Protein AF-A0A0R1KD95-F1 (afdb_monomer)

Secondary structure (DSSP, 8-state):
-EEES-EEE-TTTTTT-EEEEEES-EEE-TTTTTT-EEEEEEEEEEES--SBTTT-BSEEEEESSEEEEEE---SEEEEESEEEEEE---TT--GGGEEEEESS------

Sequence (110 aa):
MTVYDSTINGEYLGWNTKNLTLINCTIESDQGLCYVDHLVMKNCKLLETDLAFEYCSDIDAEITSSIVSVKNPINGKISAESIGEIIFDDDDIDASKTEIKCDT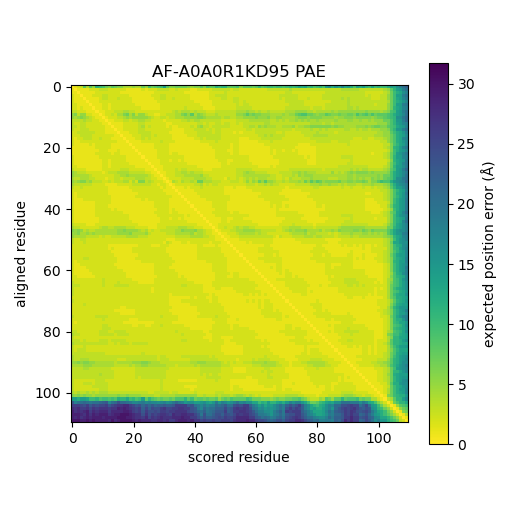EASANV

Radius of gyration: 12.62 Å; Cα contacts (8 Å, |Δi|>4): 329; chains: 1; bounding box: 25×38×29 Å

pLDDT: mean 93.31, std 13.37, range [32.22, 98.88]

Organism: NCBI:txid1423775

Solvent-accessible surface area (backbone atoms only — not comparable to full-atom values): 5389 Å² total; per-residue (Å²): 90,77,49,65,74,38,79,47,76,47,70,43,41,61,53,73,35,65,45,43,34,40,33,50,26,39,36,34,16,54,44,20,38,22,40,20,40,39,32,37,33,38,67,19,33,45,43,86,21,33,52,23,34,28,55,14,29,60,30,44,33,37,33,75,28,52,35,47,22,40,23,47,44,50,25,31,36,42,36,25,40,32,61,72,41,79,44,80,88,53,92,90,48,54,65,89,47,38,50,76,47,48,79,44,80,70,82,79,82,126

Mean predicted aligned error: 3.96 Å

Structure (mmCIF, N/CA/C/O backbone):
data_AF-A0A0R1KD95-F1
#
_entry.id   AF-A0A0R1KD95-F1
#
loop_
_atom_site.group_PDB
_atom_site.id
_atom_site.type_symbol
_atom_site.label_atom_id
_atom_site.label_alt_id
_atom_site.label_comp_id
_atom_site.label_asym_id
_atom_site.label_entity_id
_atom_site.label_seq_id
_atom_site.pdbx_PDB_ins_code
_atom_site.Cartn_x
_atom_site.Cartn_y
_atom_site.Cartn_z
_atom_site.occupancy
_atom_site.B_iso_or_equiv
_atom_site.auth_seq_id
_atom_site.auth_comp_id
_atom_site.auth_asym_id
_atom_site.auth_atom_id
_atom_site.pdbx_PDB_model_num
ATOM 1 N N . MET A 1 1 ? -4.618 -16.301 1.438 1.00 90.44 1 MET A N 1
ATOM 2 C CA . MET A 1 1 ? -4.892 -16.295 2.893 1.00 90.44 1 MET A CA 1
ATOM 3 C C . MET A 1 1 ? -5.790 -15.113 3.181 1.00 90.44 1 MET A C 1
ATOM 5 O O . MET A 1 1 ? -5.537 -14.060 2.610 1.00 90.44 1 MET A O 1
ATOM 9 N N . THR A 1 2 ? -6.797 -15.274 4.039 1.00 97.81 2 THR A N 1
ATOM 10 C CA . THR A 1 2 ? -7.699 -14.171 4.391 1.00 97.81 2 THR A CA 1
ATOM 11 C C . THR A 1 2 ? -7.738 -13.967 5.895 1.00 97.81 2 THR A C 1
ATOM 13 O O . THR A 1 2 ? -7.886 -14.940 6.635 1.00 97.81 2 THR A O 1
ATOM 16 N N . VAL A 1 3 ? -7.612 -12.717 6.331 1.00 98.06 3 VAL A N 1
ATOM 17 C CA . VAL A 1 3 ? -7.703 -12.303 7.735 1.00 98.06 3 VAL A CA 1
ATOM 18 C C . VAL A 1 3 ? -8.862 -11.321 7.880 1.00 98.06 3 VAL A C 1
ATOM 20 O O . VAL A 1 3 ? -9.092 -10.491 6.999 1.00 98.06 3 VAL A O 1
ATOM 23 N N . TYR A 1 4 ? -9.598 -11.447 8.982 1.00 98.50 4 TYR A N 1
ATOM 24 C CA . TYR A 1 4 ? -10.827 -10.705 9.246 1.00 98.50 4 TYR A CA 1
ATOM 25 C C . TYR A 1 4 ? -10.771 -10.036 10.619 1.00 98.50 4 TYR A C 1
ATOM 27 O O . TYR A 1 4 ? -10.178 -10.603 11.539 1.00 98.50 4 TYR A O 1
ATOM 35 N N . ASP A 1 5 ? -11.414 -8.875 10.758 1.00 98.25 5 ASP A N 1
ATOM 36 C CA . ASP A 1 5 ? -11.795 -8.248 12.038 1.00 98.25 5 ASP A CA 1
ATOM 37 C C . ASP A 1 5 ? -10.651 -8.197 13.071 1.00 98.25 5 ASP A C 1
ATOM 39 O O . ASP A 1 5 ? -10.824 -8.494 14.254 1.00 98.25 5 ASP A O 1
ATOM 43 N N . SER A 1 6 ? -9.445 -7.879 12.599 1.00 98.31 6 SER A N 1
ATOM 44 C CA . SER A 1 6 ? -8.211 -8.000 13.379 1.00 98.31 6 SER A CA 1
ATOM 45 C C . SER A 1 6 ? -7.449 -6.686 13.446 1.00 98.31 6 SER A C 1
ATOM 47 O O . SER A 1 6 ? -7.397 -5.936 12.471 1.00 98.31 6 SER A O 1
ATOM 49 N N . THR A 1 7 ? -6.785 -6.461 14.577 1.00 97.88 7 THR A N 1
ATOM 50 C CA . THR A 1 7 ? -5.727 -5.457 14.694 1.00 97.88 7 THR A CA 1
ATOM 51 C C . THR A 1 7 ? -4.381 -6.149 14.554 1.00 97.88 7 THR A C 1
ATOM 53 O O . THR A 1 7 ? -4.110 -7.118 15.265 1.00 97.88 7 THR A O 1
ATOM 56 N N . ILE A 1 8 ? -3.550 -5.666 13.638 1.00 95.94 8 ILE A N 1
ATOM 57 C CA . ILE A 1 8 ? -2.232 -6.221 13.350 1.00 95.94 8 ILE A CA 1
ATOM 58 C C . ILE A 1 8 ? -1.215 -5.102 13.539 1.00 95.94 8 ILE A C 1
ATOM 60 O O . ILE A 1 8 ? -1.298 -4.075 12.876 1.00 95.94 8 ILE A O 1
ATOM 64 N N . ASN A 1 9 ? -0.272 -5.307 14.450 1.00 94.81 9 ASN A N 1
ATOM 65 C CA . ASN A 1 9 ? 0.835 -4.391 14.679 1.00 94.81 9 ASN A CA 1
ATOM 66 C C . ASN A 1 9 ? 2.139 -5.178 14.540 1.00 94.81 9 ASN A C 1
ATOM 68 O O . ASN A 1 9 ? 2.280 -6.263 15.118 1.00 94.81 9 ASN A O 1
ATOM 72 N N . GLY A 1 10 ? 3.054 -4.653 13.738 1.00 88.00 10 GLY A N 1
ATOM 73 C CA . GLY A 1 10 ? 4.376 -5.223 13.535 1.00 88.00 10 GLY A CA 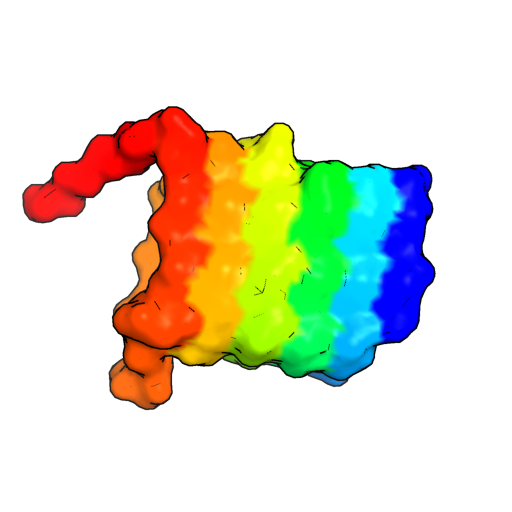1
ATOM 74 C C . GLY A 1 10 ? 5.022 -4.681 12.271 1.00 88.00 10 GLY A C 1
ATOM 75 O O . GLY A 1 10 ? 4.334 -4.210 11.375 1.00 88.00 10 GLY A O 1
ATOM 76 N N . GLU A 1 11 ? 6.343 -4.763 12.201 1.00 88.75 11 GLU A N 1
ATOM 77 C CA . GLU A 1 11 ? 7.118 -4.312 11.044 1.00 88.75 11 GLU A CA 1
ATOM 78 C C . GLU A 1 11 ? 7.009 -5.307 9.874 1.00 88.75 11 GLU A C 1
ATOM 80 O O . GLU A 1 11 ? 6.928 -6.524 10.085 1.00 88.75 11 GLU A O 1
ATOM 85 N N . TYR A 1 12 ? 7.047 -4.796 8.639 1.00 90.56 12 TYR A N 1
ATOM 86 C CA . TYR A 1 12 ? 7.080 -5.589 7.401 1.00 90.56 12 TYR A CA 1
ATOM 87 C C . TYR A 1 12 ? 5.919 -6.586 7.250 1.00 90.56 12 TYR A C 1
ATOM 89 O O . TYR A 1 12 ? 6.091 -7.710 6.759 1.00 90.56 12 TYR A O 1
ATOM 97 N N . LEU A 1 13 ? 4.709 -6.213 7.680 1.00 92.88 13 LEU A N 1
ATOM 98 C CA . LEU A 1 13 ? 3.547 -7.096 7.587 1.00 92.88 13 LEU A CA 1
ATOM 99 C C . LEU A 1 13 ? 3.347 -7.611 6.154 1.00 92.88 13 LEU A C 1
ATOM 101 O O . LEU A 1 13 ? 3.210 -6.832 5.221 1.00 92.88 13 LEU A O 1
ATOM 105 N N . GLY A 1 14 ? 3.244 -8.928 5.978 1.00 92.06 14 GLY A N 1
ATOM 106 C CA . GLY A 1 14 ? 2.885 -9.517 4.685 1.00 92.06 14 GLY A CA 1
ATOM 107 C C . GLY A 1 14 ? 3.981 -9.440 3.620 1.00 92.06 14 GLY A C 1
ATOM 108 O O . GLY A 1 14 ? 3.697 -9.733 2.461 1.00 92.06 14 GLY A O 1
ATOM 109 N N . TRP A 1 15 ? 5.219 -9.106 3.991 1.00 95.81 15 TRP A N 1
ATOM 110 C CA . TRP A 1 15 ? 6.343 -9.020 3.059 1.00 95.81 15 TRP A CA 1
ATOM 111 C C . TRP A 1 15 ? 6.478 -10.273 2.181 1.00 95.81 15 TRP A C 1
ATOM 113 O O . TRP A 1 15 ? 6.388 -11.397 2.682 1.00 95.81 15 TRP A O 1
ATOM 123 N N . ASN A 1 16 ? 6.713 -10.091 0.877 1.00 96.38 16 ASN A N 1
ATOM 124 C CA . ASN A 1 16 ? 6.940 -11.184 -0.086 1.00 96.38 16 ASN A CA 1
ATOM 125 C C . ASN A 1 16 ? 5.830 -12.261 -0.096 1.00 96.38 16 ASN A C 1
ATOM 127 O O . ASN A 1 16 ? 6.097 -13.462 -0.212 1.00 96.38 16 ASN A O 1
ATOM 131 N N . THR A 1 17 ? 4.571 -11.846 0.046 1.00 96.56 17 THR A N 1
ATOM 132 C CA . THR A 1 17 ? 3.414 -12.754 0.109 1.00 96.56 17 THR A CA 1
ATOM 133 C C . THR A 1 17 ? 2.627 -12.766 -1.202 1.00 96.56 17 THR A C 1
ATOM 135 O O . THR A 1 17 ? 2.690 -11.837 -1.999 1.00 96.56 17 THR A O 1
ATOM 138 N N . LYS A 1 18 ? 1.851 -13.832 -1.436 1.00 98.12 18 LYS A N 1
ATOM 139 C CA . LYS A 1 18 ? 0.898 -13.916 -2.551 1.00 98.12 18 LYS A CA 1
ATOM 140 C C . LYS A 1 18 ? -0.523 -14.175 -2.066 1.00 98.12 18 LYS A C 1
ATOM 142 O O . LYS A 1 18 ? -0.713 -14.972 -1.143 1.00 98.12 18 LYS A O 1
ATOM 147 N N . ASN A 1 19 ? -1.517 -13.608 -2.746 1.00 98.25 19 ASN A N 1
ATOM 148 C CA . ASN A 1 19 ? -2.947 -13.812 -2.488 1.00 98.25 19 ASN A CA 1
ATOM 149 C C . ASN A 1 19 ? -3.328 -13.491 -1.033 1.00 98.25 19 ASN A C 1
ATOM 151 O O . ASN A 1 19 ? -3.853 -14.352 -0.310 1.00 98.25 19 ASN A O 1
ATOM 155 N N . LEU A 1 20 ? -3.012 -12.275 -0.584 1.00 98.25 20 LEU A N 1
ATOM 156 C CA . LEU A 1 20 ? -3.357 -11.789 0.750 1.00 98.25 20 LEU A CA 1
ATOM 157 C C . LEU A 1 20 ? -4.666 -11.003 0.687 1.00 98.25 20 LEU A C 1
ATOM 159 O O . LEU A 1 20 ? -4.811 -10.080 -0.107 1.00 98.25 20 LEU A O 1
ATOM 163 N N . THR A 1 21 ? -5.621 -11.363 1.538 1.00 98.69 21 THR A N 1
ATOM 164 C CA . THR A 1 21 ? -6.878 -10.629 1.683 1.00 98.69 21 THR A CA 1
ATOM 165 C C . THR A 1 21 ? -7.064 -10.192 3.132 1.00 98.69 21 THR A C 1
ATOM 167 O O . THR A 1 21 ? -6.982 -11.010 4.049 1.00 98.69 21 THR A O 1
ATOM 170 N N . LEU A 1 22 ? -7.323 -8.907 3.339 1.00 98.69 22 LEU A N 1
ATOM 171 C CA . LEU A 1 22 ? -7.537 -8.280 4.642 1.00 98.69 22 LEU A CA 1
ATOM 172 C C . LEU A 1 22 ? -8.916 -7.623 4.628 1.00 98.69 22 LEU A C 1
ATOM 174 O O . LEU A 1 22 ? -9.229 -6.859 3.718 1.00 98.69 22 LEU A O 1
ATOM 178 N N . ILE A 1 23 ? -9.774 -7.959 5.587 1.00 98.81 23 ILE A N 1
ATOM 179 C CA . ILE A 1 23 ? -11.152 -7.456 5.631 1.00 98.81 23 ILE A CA 1
ATOM 180 C C . ILE A 1 23 ? -11.442 -6.952 7.039 1.00 98.81 23 ILE A C 1
ATOM 182 O O . ILE A 1 23 ? -11.292 -7.701 8.003 1.00 98.81 23 ILE A O 1
ATOM 186 N N . ASN A 1 24 ? -11.880 -5.699 7.162 1.00 98.75 24 ASN A N 1
ATOM 187 C CA . ASN A 1 24 ? -12.156 -5.047 8.448 1.00 98.75 24 ASN A CA 1
ATOM 188 C C . ASN A 1 24 ? -10.944 -5.043 9.398 1.00 98.75 24 ASN A C 1
ATOM 190 O O . ASN A 1 24 ? -11.091 -5.169 10.615 1.00 98.75 24 ASN A O 1
ATOM 194 N N . CYS A 1 25 ? -9.731 -4.951 8.852 1.00 98.56 25 CYS A N 1
ATOM 195 C CA . CYS A 1 25 ? -8.508 -4.964 9.651 1.00 98.56 25 CYS A CA 1
ATOM 196 C C . CYS A 1 25 ? -8.000 -3.550 9.938 1.00 98.56 25 CYS A C 1
ATOM 198 O O . CYS A 1 25 ? -8.059 -2.682 9.071 1.00 98.56 25 CYS A O 1
ATOM 200 N N . THR A 1 26 ? -7.441 -3.343 11.129 1.00 98.38 26 THR A N 1
ATOM 201 C CA . THR A 1 26 ? -6.614 -2.168 11.449 1.00 98.38 26 THR A CA 1
ATOM 202 C C . THR A 1 26 ? -5.157 -2.600 11.489 1.00 98.38 26 THR A C 1
ATOM 204 O O . THR A 1 26 ? -4.827 -3.571 12.167 1.00 98.38 26 THR A O 1
ATOM 207 N N . ILE A 1 27 ? -4.298 -1.918 10.748 1.00 97.69 27 ILE A N 1
ATOM 208 C CA . ILE A 1 27 ? -2.895 -2.282 10.570 1.00 97.69 27 ILE A CA 1
ATOM 209 C C . ILE A 1 27 ? -2.027 -1.093 10.956 1.00 97.69 27 ILE A C 1
ATOM 211 O O . ILE A 1 27 ? -2.338 0.041 10.602 1.00 97.69 27 ILE A O 1
ATOM 215 N N . GLU A 1 28 ? -0.946 -1.378 11.663 1.00 95.88 28 GLU A N 1
ATOM 216 C CA . GLU A 1 28 ? 0.122 -0.437 11.982 1.00 95.88 28 GLU A CA 1
ATOM 217 C C . GLU A 1 28 ? 1.455 -1.131 11.693 1.00 95.88 28 GLU A C 1
ATOM 219 O O . GLU A 1 28 ? 1.771 -2.151 12.313 1.00 95.88 28 GLU A O 1
ATOM 224 N N . SER A 1 29 ? 2.189 -0.644 10.691 1.00 92.62 29 SER A N 1
ATOM 225 C CA . SER A 1 29 ? 3.420 -1.280 10.213 1.00 92.62 29 SER A CA 1
ATOM 226 C C . SER A 1 29 ? 4.343 -0.265 9.552 1.00 92.62 29 SER A C 1
ATOM 228 O O . SER A 1 29 ? 3.933 0.384 8.598 1.00 92.62 29 SER A O 1
ATOM 230 N N . ASP A 1 30 ? 5.609 -0.231 9.961 1.00 90.38 30 ASP A N 1
ATOM 231 C CA . ASP A 1 30 ? 6.686 0.330 9.130 1.00 90.38 30 ASP A CA 1
ATOM 232 C C . ASP A 1 30 ? 6.860 -0.570 7.898 1.00 90.38 30 ASP A C 1
ATOM 234 O O . ASP A 1 30 ? 6.866 -1.807 8.037 1.00 90.38 30 ASP A O 1
ATOM 238 N N . GLN A 1 31 ? 6.901 0.034 6.705 1.00 88.75 31 GLN A N 1
ATOM 239 C CA . GLN A 1 31 ? 7.075 -0.651 5.413 1.00 88.75 31 GLN A CA 1
ATOM 240 C C . GLN A 1 31 ? 6.178 -1.887 5.264 1.00 88.75 31 GLN A C 1
ATOM 242 O O . GLN A 1 31 ? 6.589 -2.983 4.858 1.00 88.75 31 GLN A O 1
ATOM 247 N N . GLY A 1 32 ? 4.922 -1.718 5.666 1.00 88.19 32 GLY A N 1
ATOM 248 C CA . GLY A 1 32 ? 3.925 -2.768 5.609 1.00 88.19 32 GLY A CA 1
ATOM 249 C C . GLY A 1 32 ? 3.538 -3.110 4.178 1.00 88.19 32 GLY A C 1
ATOM 250 O O . GLY A 1 32 ? 3.402 -2.245 3.314 1.00 88.19 32 GLY A O 1
ATOM 251 N N . LEU A 1 33 ? 3.254 -4.391 3.962 1.00 92.88 33 LEU A N 1
ATOM 252 C CA . LEU A 1 33 ? 2.646 -4.906 2.742 1.00 92.88 33 LEU A CA 1
ATOM 253 C C . LEU A 1 33 ? 3.514 -4.699 1.502 1.00 92.88 33 LEU A C 1
ATOM 255 O O . LEU A 1 33 ? 2.960 -4.568 0.427 1.00 92.88 33 LEU A O 1
ATOM 259 N N . CYS A 1 34 ? 4.844 -4.682 1.603 1.00 96.06 34 CYS A N 1
ATOM 260 C CA . CYS A 1 34 ? 5.691 -4.610 0.410 1.00 96.06 34 CYS A CA 1
ATOM 261 C C . CYS A 1 34 ? 5.843 -5.987 -0.269 1.00 96.06 34 CYS A C 1
ATOM 263 O O . CYS A 1 34 ? 5.874 -7.037 0.383 1.00 96.06 34 CYS A O 1
ATOM 265 N N . TYR A 1 35 ? 6.007 -5.983 -1.590 1.00 97.75 35 TYR A N 1
ATOM 266 C CA . TYR A 1 35 ? 6.205 -7.155 -2.447 1.00 97.75 35 TYR A CA 1
ATOM 267 C C . TYR A 1 35 ? 5.043 -8.159 -2.381 1.00 97.75 35 TYR A C 1
ATOM 269 O O . TYR A 1 35 ? 5.258 -9.373 -2.463 1.00 97.75 35 TYR A O 1
ATOM 277 N N . VAL A 1 36 ? 3.810 -7.674 -2.193 1.00 98.25 36 VAL A N 1
ATOM 278 C CA . VAL A 1 36 ? 2.611 -8.520 -2.204 1.00 98.25 36 VAL A CA 1
ATOM 279 C C . VAL A 1 36 ? 2.056 -8.641 -3.619 1.00 98.25 36 VAL A C 1
ATOM 281 O O . VAL A 1 36 ? 1.725 -7.652 -4.266 1.00 98.25 36 VAL A O 1
ATOM 284 N N . ASP A 1 37 ? 1.902 -9.877 -4.076 1.00 98.56 37 ASP A N 1
ATOM 285 C CA . ASP A 1 37 ? 1.287 -10.215 -5.359 1.00 98.56 37 ASP A CA 1
ATOM 286 C C . ASP A 1 37 ? -0.172 -10.647 -5.139 1.00 98.56 37 ASP A C 1
ATOM 2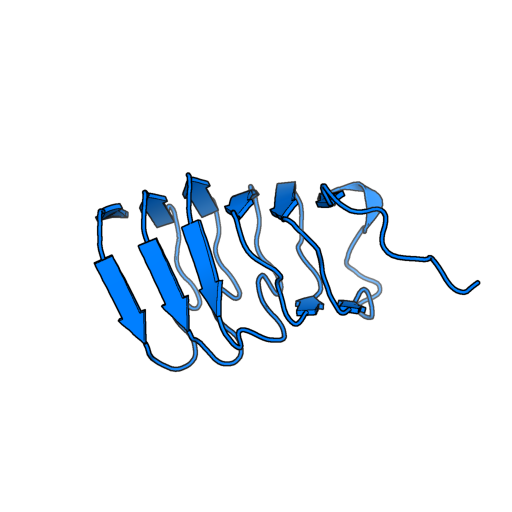88 O O . ASP A 1 37 ? -0.420 -11.609 -4.405 1.00 98.56 37 ASP A O 1
ATOM 292 N N . HIS A 1 38 ? -1.135 -9.957 -5.755 1.00 98.75 38 HIS A N 1
ATOM 293 C CA . HIS A 1 38 ? -2.579 -10.103 -5.517 1.00 98.75 38 HIS A CA 1
ATOM 294 C C . HIS A 1 38 ? -2.975 -9.747 -4.073 1.00 98.75 38 HIS A C 1
ATOM 296 O O . HIS A 1 38 ? -3.228 -10.624 -3.233 1.00 98.75 38 HIS A O 1
ATOM 302 N N . LEU A 1 39 ? -3.033 -8.442 -3.787 1.00 98.62 39 LEU A N 1
ATOM 303 C CA . LEU A 1 39 ? -3.451 -7.885 -2.497 1.00 98.62 39 LEU A CA 1
ATOM 304 C C . LEU A 1 39 ? -4.887 -7.361 -2.566 1.00 98.62 39 LEU A C 1
ATOM 306 O O . LEU A 1 39 ? -5.193 -6.472 -3.352 1.00 98.62 39 LEU A O 1
ATOM 310 N N . VAL A 1 40 ? -5.749 -7.848 -1.676 1.00 98.88 40 VAL A N 1
ATOM 311 C CA . VAL A 1 40 ? -7.106 -7.317 -1.494 1.00 98.88 40 VAL A CA 1
ATOM 312 C C . VAL A 1 40 ? -7.250 -6.768 -0.081 1.00 98.88 40 VAL A C 1
ATOM 314 O O . VAL A 1 40 ? -7.015 -7.486 0.891 1.00 98.88 40 VAL A O 1
ATOM 317 N N . MET A 1 41 ? -7.692 -5.524 0.055 1.00 98.62 41 MET A N 1
ATOM 318 C CA . MET A 1 41 ? -8.027 -4.914 1.341 1.00 98.62 41 MET A CA 1
ATOM 319 C C . MET A 1 41 ? -9.424 -4.314 1.263 1.00 98.62 41 MET A C 1
ATOM 321 O O . MET A 1 41 ? -9.724 -3.581 0.327 1.00 98.62 41 MET A O 1
ATOM 325 N N . LYS A 1 42 ? -10.292 -4.628 2.224 1.00 98.81 42 LYS A N 1
ATOM 326 C CA . LYS A 1 42 ? -11.667 -4.111 2.260 1.00 98.81 42 LYS A CA 1
ATOM 327 C C . LYS A 1 42 ? -11.991 -3.556 3.626 1.00 98.81 42 LYS A C 1
ATOM 329 O O . LYS A 1 42 ? -11.850 -4.276 4.619 1.00 98.81 42 LYS A O 1
ATOM 334 N N . ASN A 1 43 ? -12.475 -2.316 3.658 1.00 98.50 43 ASN A N 1
ATOM 335 C CA . ASN A 1 43 ? -12.813 -1.613 4.893 1.00 98.50 43 ASN A CA 1
ATOM 336 C C . ASN A 1 43 ? -11.664 -1.684 5.924 1.00 98.50 43 ASN A C 1
ATOM 338 O O . ASN A 1 43 ? -11.858 -2.041 7.088 1.00 98.50 43 ASN A O 1
ATOM 342 N N . CYS A 1 44 ? -10.433 -1.445 5.469 1.00 98.56 44 CYS A N 1
ATOM 343 C CA . CYS A 1 44 ? -9.243 -1.515 6.312 1.00 98.56 44 CYS A CA 1
ATOM 344 C C . CYS A 1 44 ? -8.827 -0.132 6.811 1.00 98.56 44 CYS A C 1
ATOM 346 O O . CYS A 1 44 ? -9.123 0.880 6.191 1.00 98.56 44 CYS A O 1
ATOM 348 N N . LYS A 1 45 ? -8.082 -0.087 7.911 1.00 98.31 45 LYS A N 1
ATOM 349 C CA . LYS A 1 45 ? -7.409 1.123 8.391 1.00 98.31 45 LYS A CA 1
ATOM 350 C C . LYS A 1 45 ? -5.911 0.889 8.416 1.00 98.31 45 LYS A C 1
ATOM 352 O O . LYS A 1 45 ? -5.474 -0.152 8.902 1.00 98.31 45 LYS A O 1
ATOM 357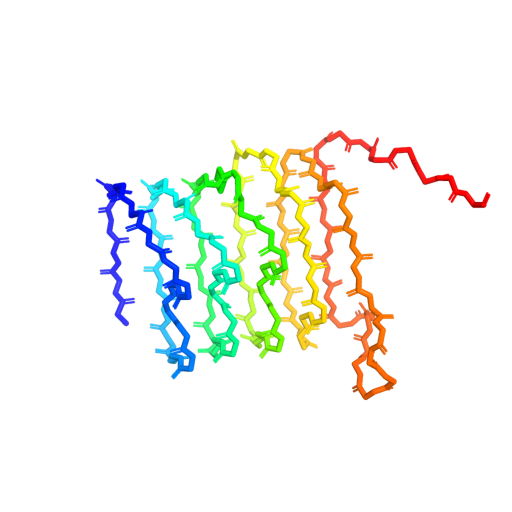 N N . LEU A 1 46 ? -5.156 1.862 7.928 1.00 96.75 46 LEU A N 1
ATOM 358 C CA . LEU A 1 46 ? -3.710 1.945 8.089 1.00 96.75 46 LEU A CA 1
ATOM 359 C C . LEU A 1 46 ? -3.412 3.090 9.059 1.00 96.75 46 LEU A C 1
ATOM 361 O O . LEU A 1 46 ? -3.873 4.210 8.846 1.00 96.75 46 LEU A O 1
ATOM 365 N N . LEU A 1 47 ? -2.701 2.798 10.142 1.00 94.00 47 LEU A N 1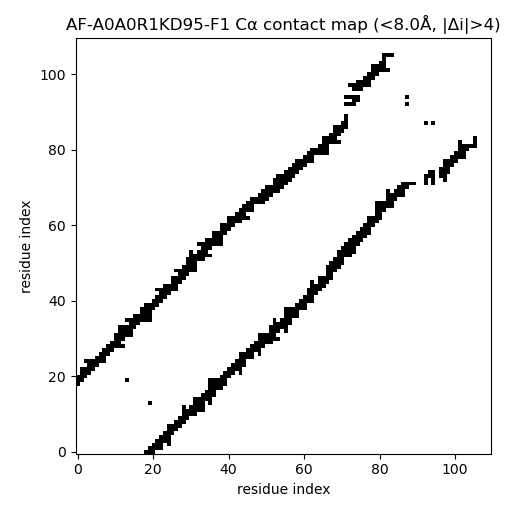
ATOM 366 C CA . LEU A 1 47 ? -2.274 3.757 11.160 1.00 94.00 47 LEU A CA 1
ATOM 367 C C . LEU A 1 47 ? -0.752 3.819 11.138 1.00 94.00 47 LEU A C 1
ATOM 369 O O . LEU A 1 47 ? -0.128 2.764 11.080 1.00 94.00 47 LEU A O 1
ATOM 373 N N . GLU A 1 48 ? -0.168 5.019 11.149 1.00 89.56 48 GLU A N 1
ATOM 374 C CA . GLU A 1 48 ? 1.295 5.216 11.204 1.00 89.56 48 GLU A CA 1
ATOM 375 C C . GLU A 1 48 ? 2.080 4.305 10.230 1.00 89.56 48 GLU A C 1
ATOM 377 O O . GLU A 1 48 ? 3.160 3.821 10.541 1.00 89.56 48 GLU A O 1
ATOM 382 N N . THR A 1 49 ? 1.489 3.999 9.067 1.00 89.31 49 THR A N 1
ATOM 383 C CA . THR A 1 49 ? 2.041 3.048 8.093 1.00 89.31 49 THR A CA 1
ATOM 384 C C . THR A 1 49 ? 2.621 3.832 6.929 1.00 89.31 49 THR A C 1
ATOM 386 O O . THR A 1 49 ? 1.869 4.399 6.126 1.00 89.31 49 THR A O 1
ATOM 389 N N . ASP A 1 50 ? 3.945 3.883 6.868 1.00 92.25 50 ASP A N 1
ATOM 390 C CA . ASP A 1 50 ? 4.728 4.539 5.831 1.00 92.25 50 ASP A CA 1
ATOM 391 C C . ASP A 1 50 ? 5.270 3.537 4.803 1.00 92.25 50 ASP A C 1
ATOM 393 O O . ASP A 1 50 ? 5.299 2.322 5.013 1.00 92.25 50 ASP A O 1
ATOM 397 N N . LEU A 1 51 ? 5.648 4.073 3.641 1.00 96.62 51 LEU A N 1
ATOM 398 C CA . LEU A 1 51 ? 6.264 3.357 2.523 1.00 96.62 51 LEU A CA 1
ATOM 399 C C . LEU A 1 51 ? 5.487 2.097 2.113 1.00 96.62 51 LEU A C 1
ATOM 401 O O . LEU A 1 51 ? 6.062 1.106 1.662 1.00 96.62 51 LEU A O 1
ATOM 405 N N . ALA A 1 52 ? 4.166 2.142 2.274 1.00 96.56 52 ALA A N 1
ATOM 406 C CA . ALA A 1 52 ? 3.308 0.996 2.056 1.00 96.56 52 ALA A CA 1
ATOM 407 C C . ALA A 1 52 ? 3.216 0.651 0.565 1.00 96.56 52 ALA A C 1
ATOM 409 O O . ALA A 1 52 ? 3.331 1.521 -0.307 1.00 96.56 52 ALA A O 1
ATOM 410 N N . PHE A 1 53 ? 2.905 -0.617 0.291 1.00 97.94 53 PHE A N 1
ATOM 411 C CA . PHE A 1 53 ? 2.623 -1.154 -1.047 1.00 97.94 53 PHE A CA 1
ATOM 412 C C . 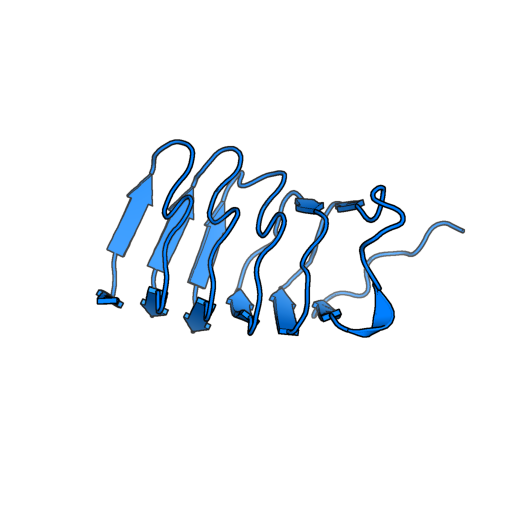PHE A 1 53 ? 3.812 -1.196 -2.017 1.00 97.94 53 PHE A C 1
ATOM 414 O O . PHE A 1 53 ? 3.599 -1.430 -3.212 1.00 97.94 53 PHE A O 1
ATOM 421 N N . GLU A 1 54 ? 5.047 -1.039 -1.530 1.00 98.38 54 GLU A N 1
ATOM 422 C CA . GLU A 1 54 ? 6.239 -1.081 -2.384 1.00 98.38 54 GLU A CA 1
ATOM 423 C C . GLU A 1 54 ? 6.271 -2.370 -3.206 1.00 98.38 54 GLU A C 1
ATOM 425 O O . GLU A 1 54 ? 6.184 -3.468 -2.660 1.00 98.38 54 GLU A O 1
ATOM 430 N N . TYR A 1 55 ? 6.338 -2.238 -4.530 1.00 98.50 55 TYR A N 1
ATOM 431 C CA . TYR A 1 55 ? 6.343 -3.345 -5.486 1.00 98.50 55 TYR A CA 1
ATOM 432 C C . TYR A 1 55 ? 5.168 -4.331 -5.361 1.00 98.50 55 TYR A C 1
ATOM 434 O O . TYR A 1 55 ? 5.308 -5.518 -5.664 1.00 98.50 55 TYR A O 1
ATOM 442 N N . CYS A 1 56 ? 3.994 -3.867 -4.932 1.00 98.38 56 CYS A N 1
ATOM 443 C CA . CYS A 1 56 ? 2.782 -4.688 -4.955 1.00 98.38 56 CYS A CA 1
ATOM 444 C C . CYS A 1 56 ? 2.129 -4.746 -6.333 1.00 98.38 56 CYS A C 1
ATOM 446 O O . CYS A 1 56 ? 2.071 -3.737 -7.036 1.00 98.38 56 CYS A O 1
ATOM 448 N N . SER A 1 57 ? 1.576 -5.903 -6.694 1.00 98.56 57 SER A N 1
ATOM 449 C CA . SER A 1 57 ? 0.824 -6.116 -7.937 1.00 98.56 57 SER A CA 1
ATOM 450 C C . SER A 1 57 ? -0.609 -6.556 -7.672 1.00 98.56 57 SER A C 1
ATOM 452 O O . SER A 1 57 ? -0.900 -7.194 -6.658 1.00 98.56 57 SER A O 1
ATOM 454 N N . ASP A 1 58 ? -1.499 -6.242 -8.616 1.00 98.69 58 ASP A N 1
ATOM 455 C CA . ASP A 1 58 ? -2.909 -6.636 -8.586 1.00 98.69 58 ASP A CA 1
ATOM 456 C C . ASP A 1 58 ? -3.597 -6.191 -7.283 1.00 98.69 58 ASP A C 1
ATOM 458 O O . ASP A 1 58 ? -4.284 -6.967 -6.613 1.00 98.69 58 ASP A O 1
ATOM 462 N N . ILE A 1 59 ? -3.357 -4.930 -6.900 1.00 98.81 59 ILE A N 1
ATOM 463 C CA . ILE A 1 59 ? -3.901 -4.324 -5.681 1.00 98.81 59 ILE A CA 1
ATOM 464 C C . ILE A 1 59 ? -5.382 -3.973 -5.887 1.00 98.81 59 ILE A C 1
ATOM 466 O O . ILE A 1 59 ? -5.745 -3.324 -6.869 1.00 98.81 59 ILE A O 1
ATOM 470 N N . ASP A 1 60 ? -6.226 -4.343 -4.930 1.00 98.81 60 ASP A N 1
ATOM 471 C CA . ASP A 1 60 ? -7.600 -3.861 -4.757 1.00 98.81 60 ASP A CA 1
ATOM 472 C C . ASP A 1 60 ? -7.790 -3.473 -3.285 1.00 98.81 60 ASP A C 1
ATOM 474 O O . ASP A 1 60 ? -8.154 -4.311 -2.455 1.00 98.81 60 ASP A O 1
ATOM 478 N N . ALA A 1 61 ? -7.436 -2.233 -2.936 1.00 98.56 61 ALA A N 1
ATOM 479 C CA . ALA A 1 61 ? -7.371 -1.765 -1.554 1.00 98.56 61 ALA A CA 1
ATOM 480 C C . ALA A 1 61 ? -8.339 -0.607 -1.267 1.00 98.56 61 ALA A C 1
ATOM 482 O O . ALA A 1 61 ? -8.191 0.492 -1.796 1.00 98.56 61 ALA A O 1
ATOM 483 N N . GLU A 1 62 ? -9.280 -0.851 -0.355 1.00 98.50 62 GLU A N 1
ATOM 484 C CA . GLU A 1 62 ? -10.185 0.136 0.234 1.00 98.50 62 GLU A CA 1
ATOM 485 C C . GLU A 1 62 ? -9.767 0.433 1.683 1.00 98.50 62 GLU A C 1
ATOM 487 O O . GLU A 1 62 ? -10.010 -0.367 2.600 1.00 98.50 62 GLU A O 1
ATOM 492 N N . ILE A 1 63 ? -9.130 1.588 1.884 1.00 98.31 63 ILE A N 1
ATOM 493 C CA . ILE A 1 63 ? -8.670 2.083 3.181 1.00 98.31 63 ILE A CA 1
ATOM 494 C C . ILE A 1 63 ? -9.586 3.219 3.653 1.00 98.31 63 ILE A C 1
ATOM 496 O O . ILE A 1 63 ? -9.842 4.173 2.931 1.00 98.31 63 ILE A O 1
ATOM 500 N N . THR A 1 64 ? -10.079 3.134 4.885 1.00 97.88 64 THR A N 1
ATOM 501 C CA . THR A 1 64 ? -11.008 4.101 5.498 1.00 97.88 64 THR A CA 1
ATOM 502 C C . THR A 1 64 ? -10.296 4.970 6.543 1.00 97.88 64 THR A C 1
ATOM 504 O O . THR A 1 64 ? -10.816 5.205 7.636 1.00 97.88 64 THR A O 1
ATOM 507 N N . SER A 1 65 ? -9.036 5.307 6.285 1.00 97.06 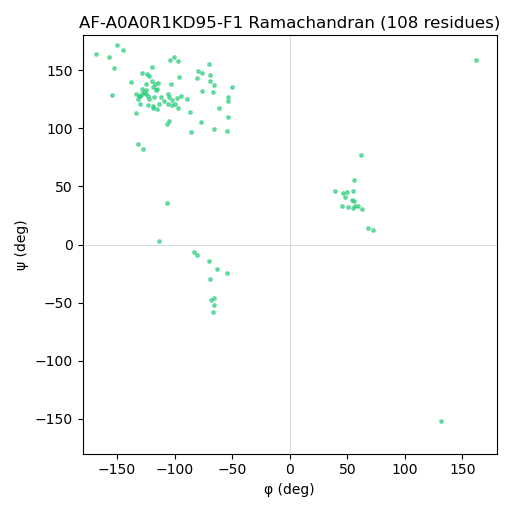65 SER A N 1
ATOM 508 C CA . SER A 1 65 ? -8.201 6.191 7.101 1.00 97.06 65 SER A CA 1
ATOM 509 C C . SER A 1 65 ? -7.196 6.914 6.206 1.00 97.06 65 SER A C 1
ATOM 511 O O . SER A 1 65 ? -7.058 6.590 5.022 1.00 97.06 65 SER A O 1
ATOM 513 N N . SER A 1 66 ? -6.473 7.879 6.770 1.00 95.44 66 SER A N 1
ATOM 514 C CA . SER A 1 66 ? -5.286 8.452 6.136 1.00 95.44 66 SER A CA 1
ATOM 515 C C . SER A 1 66 ? -4.137 7.441 6.086 1.00 95.44 66 SER A C 1
ATOM 517 O O . SER A 1 66 ? -3.893 6.747 7.074 1.00 95.44 66 SER A O 1
ATOM 519 N N . ILE A 1 67 ? -3.393 7.410 4.983 1.00 95.75 67 ILE A N 1
ATOM 520 C CA . ILE A 1 67 ? -2.145 6.642 4.834 1.00 95.75 67 ILE A CA 1
ATOM 521 C C . ILE A 1 67 ? -0.963 7.609 4.938 1.00 95.75 67 ILE A C 1
ATOM 523 O O . ILE A 1 67 ? -1.024 8.701 4.368 1.00 95.75 67 ILE A O 1
ATOM 527 N N . VAL A 1 68 ? 0.113 7.230 5.638 1.00 96.56 68 VAL A N 1
ATOM 528 C CA . VAL A 1 68 ? 1.294 8.103 5.772 1.00 96.56 68 VAL A CA 1
ATOM 529 C C . VAL A 1 68 ? 1.976 8.264 4.417 1.00 96.56 68 VAL A C 1
ATOM 531 O O . VAL A 1 68 ? 2.057 9.382 3.909 1.00 96.56 68 VAL A O 1
ATOM 534 N N . SER A 1 69 ? 2.390 7.163 3.786 1.00 97.31 69 SER A N 1
ATOM 535 C CA . SER A 1 69 ? 2.906 7.204 2.418 1.00 97.31 69 SER A CA 1
ATOM 536 C C . SER A 1 69 ? 2.707 5.899 1.650 1.00 97.31 69 SER A C 1
ATOM 538 O O . SER A 1 69 ? 2.642 4.811 2.224 1.00 97.31 69 SER A O 1
ATOM 540 N N . VAL A 1 70 ? 2.591 6.031 0.329 1.00 97.88 70 VAL A N 1
ATOM 541 C CA . VAL A 1 70 ? 2.527 4.933 -0.644 1.00 97.88 70 VAL A CA 1
ATOM 542 C C . VAL A 1 70 ? 3.749 5.033 -1.543 1.00 97.88 70 VAL A C 1
ATOM 544 O O . VAL A 1 70 ? 4.044 6.118 -2.046 1.00 97.88 70 VAL A O 1
ATOM 547 N N . LYS A 1 71 ? 4.444 3.919 -1.778 1.00 98.25 71 LYS A N 1
ATOM 548 C CA . LYS A 1 71 ? 5.664 3.909 -2.590 1.00 98.25 71 LYS A CA 1
ATOM 549 C C . LYS A 1 71 ? 5.605 2.850 -3.679 1.00 98.25 71 LYS A C 1
ATOM 551 O O . LYS A 1 71 ? 5.233 1.722 -3.396 1.00 98.25 71 LYS A O 1
ATOM 556 N N . ASN A 1 72 ? 5.981 3.211 -4.905 1.00 98.56 72 ASN A N 1
ATOM 557 C CA . ASN A 1 72 ? 6.269 2.311 -6.031 1.00 98.56 72 ASN A CA 1
ATOM 558 C C . ASN A 1 72 ? 5.337 1.077 -6.193 1.00 98.56 72 ASN A C 1
ATOM 560 O O . ASN A 1 72 ? 5.842 -0.032 -6.400 1.00 98.56 72 ASN A O 1
ATOM 564 N N . PRO A 1 73 ? 3.994 1.191 -6.112 1.00 98.50 73 PRO A N 1
ATOM 565 C CA . PRO A 1 73 ? 3.121 0.067 -6.448 1.00 98.50 73 PRO A CA 1
ATOM 566 C C . PRO A 1 73 ? 3.243 -0.269 -7.944 1.00 98.50 73 PRO A C 1
ATOM 568 O O . PRO A 1 73 ? 3.233 0.629 -8.787 1.00 98.50 73 PRO A O 1
ATOM 571 N N . ILE A 1 74 ? 3.313 -1.560 -8.287 1.00 98.69 74 ILE A N 1
ATOM 572 C CA . ILE A 1 74 ? 3.455 -2.027 -9.680 1.00 98.69 74 ILE A CA 1
ATOM 573 C C . ILE A 1 74 ? 2.183 -1.733 -10.474 1.00 98.69 74 ILE A C 1
ATOM 575 O O . ILE A 1 74 ? 2.258 -1.296 -11.623 1.00 98.69 74 ILE A O 1
ATOM 579 N N . ASN A 1 75 ? 1.019 -2.065 -9.908 1.00 98.81 75 ASN A N 1
ATOM 580 C CA . ASN A 1 75 ? -0.290 -1.787 -10.496 1.00 98.81 75 ASN A CA 1
ATOM 581 C C . ASN A 1 75 ? -1.427 -2.020 -9.489 1.00 98.81 75 ASN A C 1
ATOM 583 O O . ASN A 1 75 ? -1.260 -2.741 -8.502 1.00 98.81 75 ASN A O 1
ATOM 587 N N . GLY A 1 76 ? -2.609 -1.491 -9.801 1.00 98.69 76 GLY A N 1
ATOM 588 C CA . GLY A 1 76 ? -3.847 -1.808 -9.094 1.00 98.69 76 GLY A CA 1
ATOM 589 C C . GLY A 1 76 ? -4.636 -0.566 -8.708 1.00 98.69 76 GLY A C 1
ATOM 590 O O . GLY A 1 76 ? -4.585 0.454 -9.394 1.00 98.69 76 GLY A O 1
ATOM 591 N N . LYS A 1 77 ? -5.409 -0.671 -7.629 1.00 98.75 77 LYS A N 1
ATOM 592 C CA . LYS A 1 77 ? -6.312 0.371 -7.142 1.00 98.75 77 LYS A CA 1
ATOM 593 C C . LYS A 1 77 ? -6.160 0.550 -5.643 1.00 98.75 77 LYS A C 1
ATOM 595 O O . LYS A 1 77 ? -6.246 -0.420 -4.892 1.00 98.75 77 LYS A O 1
ATOM 600 N N . ILE A 1 78 ? -5.980 1.796 -5.224 1.00 98.62 78 ILE A N 1
ATOM 601 C CA . ILE A 1 78 ? -5.884 2.188 -3.820 1.00 98.62 78 ILE A CA 1
ATOM 602 C C . ILE A 1 78 ? -6.849 3.352 -3.600 1.00 98.62 78 ILE A C 1
ATOM 604 O O . ILE A 1 78 ? -6.727 4.395 -4.244 1.00 98.62 78 ILE A O 1
ATOM 608 N N . SER A 1 79 ? -7.804 3.189 -2.689 1.00 98.38 79 SER A N 1
ATOM 609 C CA . SER A 1 79 ? -8.611 4.295 -2.175 1.00 98.38 79 SER A CA 1
ATOM 610 C C . SER A 1 79 ? -8.341 4.524 -0.694 1.00 98.38 79 SER A C 1
ATOM 612 O O . SER A 1 79 ? -8.224 3.561 0.063 1.00 98.38 79 SER A O 1
ATOM 614 N N . ALA A 1 80 ? -8.256 5.787 -0.290 1.00 97.44 80 ALA A N 1
ATOM 615 C CA . ALA A 1 80 ? -8.017 6.209 1.088 1.00 97.44 80 ALA A CA 1
ATOM 616 C C . ALA A 1 80 ? -8.789 7.497 1.414 1.00 97.44 80 ALA A C 1
ATOM 618 O O . ALA A 1 80 ? -9.236 8.200 0.509 1.00 97.44 80 ALA A O 1
ATOM 619 N N . GLU A 1 81 ? -8.892 7.873 2.690 1.00 96.06 81 GLU A N 1
ATOM 620 C CA . GLU A 1 81 ? -9.415 9.208 3.034 1.00 96.06 81 GLU A CA 1
ATOM 621 C C . GLU A 1 81 ? -8.459 10.305 2.529 1.00 96.06 81 GLU A C 1
ATOM 623 O O . GLU A 1 81 ? -8.862 11.290 1.899 1.00 96.06 81 GLU A O 1
ATOM 628 N N . SER A 1 82 ? -7.165 10.101 2.776 1.00 96.62 82 SER A N 1
ATOM 629 C CA . SER A 1 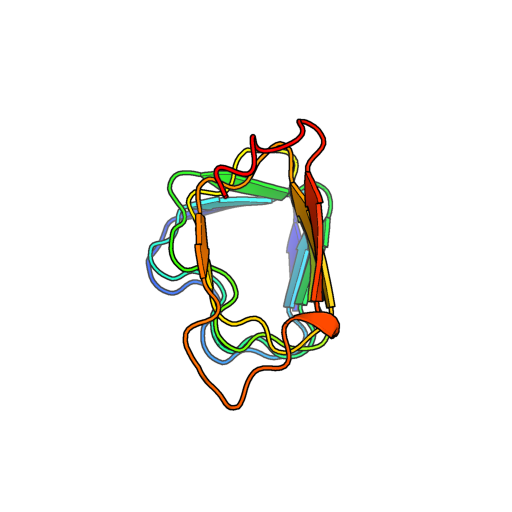82 ? -6.057 10.922 2.295 1.00 96.62 82 SER A CA 1
ATOM 630 C C . SER A 1 82 ? -4.764 10.103 2.278 1.00 96.62 82 SER A C 1
ATOM 632 O O . SER A 1 82 ? -4.656 9.062 2.929 1.00 96.62 82 SER A O 1
ATOM 634 N N . ILE A 1 83 ? -3.771 10.574 1.529 1.00 96.75 83 ILE A N 1
ATOM 635 C CA . ILE A 1 83 ? -2.422 10.005 1.511 1.00 96.75 83 ILE A CA 1
ATOM 636 C C . ILE A 1 83 ? -1.454 11.166 1.702 1.00 96.75 83 ILE A C 1
ATOM 638 O O . ILE A 1 83 ? -1.569 12.170 0.997 1.00 96.75 83 ILE A O 1
ATOM 642 N N . GLY A 1 84 ? -0.547 11.050 2.672 1.00 96.81 84 GLY A N 1
ATOM 643 C CA . GLY A 1 84 ? 0.429 12.096 2.971 1.00 96.81 84 GLY A CA 1
ATOM 644 C C . GLY A 1 84 ? 1.422 12.295 1.830 1.00 96.81 84 GLY A C 1
ATOM 645 O O . GLY A 1 84 ? 1.581 13.409 1.335 1.00 96.81 84 GLY A O 1
ATOM 646 N N . GLU A 1 85 ? 2.049 11.208 1.384 1.00 97.56 85 GLU A N 1
ATOM 647 C CA . GLU A 1 85 ? 3.024 11.224 0.293 1.00 97.56 85 GLU A CA 1
ATOM 648 C C . GLU A 1 85 ? 2.820 10.042 -0.664 1.00 97.56 85 GLU A C 1
ATOM 650 O O . GLU A 1 85 ? 2.553 8.914 -0.246 1.00 97.56 85 GLU A O 1
ATOM 655 N N . ILE A 1 86 ? 2.959 10.300 -1.964 1.00 97.75 86 ILE A N 1
ATOM 656 C CA . ILE A 1 86 ? 2.955 9.275 -3.009 1.00 97.75 86 ILE A CA 1
ATOM 657 C C . ILE A 1 86 ? 4.309 9.347 -3.708 1.00 97.75 86 ILE A C 1
ATOM 659 O O . ILE A 1 86 ? 4.653 10.378 -4.286 1.00 97.75 86 ILE A O 1
ATOM 663 N N . ILE A 1 87 ? 5.062 8.254 -3.651 1.00 98.31 87 ILE A N 1
ATOM 664 C CA . ILE A 1 87 ? 6.452 8.185 -4.101 1.00 98.31 87 ILE A CA 1
ATOM 665 C C . ILE A 1 87 ? 6.533 7.259 -5.318 1.00 98.31 87 ILE A C 1
ATOM 667 O O . ILE A 1 87 ? 6.182 6.082 -5.231 1.00 98.31 87 ILE A O 1
ATOM 671 N N . PHE A 1 88 ? 7.013 7.808 -6.434 1.00 98.00 88 PHE A N 1
ATOM 672 C CA . PHE A 1 88 ? 7.375 7.083 -7.654 1.00 98.00 88 PHE A CA 1
ATOM 673 C C . PHE A 1 88 ? 8.800 7.477 -8.053 1.00 98.00 88 PHE A C 1
ATOM 675 O O . PHE A 1 88 ? 8.993 8.403 -8.840 1.00 98.00 88 PHE A O 1
ATOM 682 N N . ASP A 1 89 ? 9.790 6.836 -7.432 1.00 97.50 89 ASP A N 1
ATOM 683 C CA . ASP A 1 89 ? 11.222 7.139 -7.590 1.00 97.50 89 ASP A CA 1
ATOM 684 C C . ASP A 1 89 ? 12.023 6.019 -8.277 1.00 97.50 89 ASP A C 1
ATOM 686 O O . ASP A 1 89 ? 13.236 6.148 -8.449 1.00 97.50 89 ASP A O 1
ATOM 690 N N . ASP A 1 90 ? 11.345 4.948 -8.697 1.00 97.75 90 ASP A N 1
ATOM 691 C CA . ASP A 1 90 ? 11.896 3.876 -9.526 1.00 97.75 90 ASP A CA 1
ATOM 692 C C . ASP A 1 90 ? 11.437 4.038 -10.987 1.00 97.75 90 ASP A C 1
ATOM 694 O O . ASP A 1 90 ? 10.239 4.001 -11.283 1.00 97.75 90 ASP A O 1
ATOM 698 N N . ASP A 1 91 ? 12.400 4.195 -11.900 1.00 96.81 91 ASP A N 1
ATOM 699 C CA . ASP A 1 91 ? 12.175 4.381 -13.339 1.00 96.81 91 ASP A CA 1
ATOM 700 C C . ASP A 1 91 ? 11.499 3.168 -14.014 1.00 96.81 91 ASP A C 1
ATOM 702 O O . ASP A 1 91 ? 10.889 3.316 -15.078 1.00 96.81 91 ASP A O 1
ATOM 706 N N . ASP A 1 92 ? 11.580 1.973 -13.417 1.00 96.94 92 ASP A N 1
ATOM 707 C CA . ASP A 1 92 ? 10.936 0.760 -13.935 1.00 96.94 92 ASP A CA 1
ATOM 708 C C . ASP A 1 92 ? 9.434 0.684 -13.575 1.00 96.94 92 ASP A C 1
ATOM 710 O O . ASP A 1 92 ? 8.704 -0.173 -14.097 1.00 96.94 92 ASP A O 1
ATOM 714 N N . ILE A 1 93 ? 8.936 1.587 -12.719 1.00 98.19 93 ILE A N 1
ATOM 715 C CA . ILE A 1 93 ? 7.539 1.624 -12.276 1.00 98.19 93 ILE A CA 1
ATOM 716 C C . ILE A 1 93 ? 6.722 2.626 -13.093 1.00 98.19 93 ILE A C 1
ATOM 718 O O . ILE A 1 93 ? 6.903 3.840 -13.053 1.00 98.19 93 ILE A O 1
ATOM 722 N N . ASP A 1 94 ? 5.721 2.099 -13.796 1.00 97.94 94 ASP A N 1
ATOM 723 C CA . ASP A 1 94 ? 4.749 2.905 -14.529 1.00 97.94 94 ASP A CA 1
ATOM 724 C C . ASP A 1 94 ? 3.603 3.342 -13.606 1.00 97.94 94 ASP A C 1
ATOM 726 O O . ASP A 1 94 ? 2.628 2.610 -13.410 1.00 97.94 94 ASP A O 1
ATOM 730 N N . ALA A 1 95 ? 3.700 4.564 -13.077 1.00 97.06 95 ALA A N 1
ATOM 731 C CA . ALA A 1 95 ? 2.697 5.156 -12.190 1.00 97.06 95 ALA A CA 1
ATOM 732 C C . ALA A 1 95 ? 1.272 5.168 -12.779 1.00 97.06 95 ALA A C 1
ATOM 734 O O . ALA A 1 95 ? 0.298 5.149 -12.027 1.00 97.06 95 ALA A O 1
ATOM 735 N N . SER A 1 96 ? 1.115 5.146 -14.110 1.00 97.75 96 SER A N 1
ATOM 736 C CA . SER A 1 96 ? -0.209 5.131 -14.749 1.00 97.75 96 SER A CA 1
ATOM 737 C C . SER A 1 96 ? -0.972 3.815 -14.560 1.00 97.75 96 SER A C 1
ATOM 739 O O . SER A 1 96 ? -2.183 3.765 -14.786 1.00 97.75 96 SER A O 1
ATOM 741 N N . LYS A 1 97 ? -0.291 2.749 -14.120 1.00 98.56 97 LYS A N 1
ATOM 742 C CA . LYS A 1 97 ? -0.896 1.440 -13.833 1.00 98.56 97 LYS A CA 1
ATOM 743 C C . LYS A 1 97 ? -1.528 1.345 -12.448 1.00 98.56 97 LYS A C 1
ATOM 745 O O . LYS A 1 97 ? -2.180 0.337 -12.162 1.00 98.56 97 LYS A O 1
ATOM 750 N N . THR A 1 98 ? -1.361 2.366 -11.612 1.00 98.50 98 THR A N 1
ATOM 751 C CA . THR A 1 98 ? -1.951 2.418 -10.275 1.00 98.50 98 THR A CA 1
ATOM 752 C C . THR A 1 98 ? -2.959 3.558 -10.197 1.00 98.50 98 THR A C 1
ATOM 754 O O . THR A 1 98 ? -2.624 4.732 -10.320 1.00 98.50 98 THR A O 1
ATOM 757 N N . GLU A 1 99 ? -4.221 3.211 -9.972 1.00 98.50 99 GLU A N 1
ATOM 758 C CA . GLU A 1 99 ? -5.292 4.170 -9.727 1.00 98.50 99 GLU A CA 1
ATOM 759 C C . GLU A 1 99 ? -5.332 4.505 -8.233 1.00 98.50 99 GLU A C 1
ATOM 761 O O . GLU A 1 99 ? -5.648 3.647 -7.410 1.00 98.50 99 GLU A O 1
ATOM 766 N N . ILE A 1 100 ? -5.032 5.756 -7.883 1.00 98.00 100 ILE A N 1
ATOM 767 C CA . ILE A 1 100 ? -5.096 6.247 -6.503 1.00 98.00 100 ILE A CA 1
ATOM 768 C C . ILE A 1 100 ? -6.241 7.253 -6.379 1.00 98.00 100 ILE A C 1
ATOM 770 O O . ILE A 1 100 ? -6.320 8.211 -7.151 1.00 98.00 100 ILE A O 1
ATOM 774 N N . LYS A 1 101 ? -7.135 7.037 -5.411 1.00 97.50 101 LYS A N 1
ATOM 775 C CA . LYS A 1 101 ? -8.264 7.926 -5.105 1.00 97.50 101 LYS A CA 1
ATOM 776 C C . LYS A 1 101 ? -8.263 8.319 -3.635 1.00 97.50 101 LYS A C 1
ATOM 778 O O . LYS A 1 101 ? -8.204 7.453 -2.770 1.00 97.50 101 LYS A O 1
ATOM 783 N N . CYS A 1 102 ? -8.402 9.612 -3.370 1.00 95.31 102 CYS A N 1
ATOM 784 C CA . CYS A 1 102 ? -8.571 10.136 -2.020 1.00 95.31 102 CYS A CA 1
ATOM 785 C C . CYS A 1 102 ? -9.940 10.814 -1.894 1.00 95.31 102 CYS A C 1
ATOM 787 O O . CYS A 1 102 ? -10.340 11.537 -2.809 1.00 95.31 102 CYS A O 1
ATOM 789 N N . ASP A 1 103 ? -10.641 10.602 -0.779 1.00 85.12 103 ASP A N 1
ATOM 790 C CA . ASP A 1 103 ? -11.947 11.238 -0.516 1.00 85.12 103 ASP A CA 1
ATOM 791 C C . ASP A 1 103 ? -11.821 12.747 -0.278 1.00 85.12 103 ASP A C 1
ATOM 793 O O . ASP A 1 103 ? -12.720 13.530 -0.593 1.00 85.12 103 ASP A O 1
ATOM 797 N N . THR A 1 104 ? -10.676 13.163 0.252 1.00 67.06 104 THR A N 1
ATOM 798 C CA . THR A 1 104 ? -10.278 14.564 0.333 1.00 67.06 104 THR A CA 1
ATOM 799 C C . THR A 1 104 ? -9.195 14.804 -0.710 1.00 67.06 104 THR A C 1
ATOM 801 O O . THR A 1 104 ? -8.160 14.140 -0.675 1.00 67.06 104 THR A O 1
ATOM 804 N N . GLU A 1 105 ? -9.424 15.728 -1.653 1.00 47.22 105 GLU A N 1
ATOM 805 C CA . GLU A 1 105 ? -8.406 16.125 -2.631 1.00 47.22 105 GLU A CA 1
ATOM 806 C C . GLU A 1 105 ? -7.136 16.546 -1.878 1.00 47.22 105 GLU A C 1
ATOM 808 O O . GLU A 1 105 ? -7.115 17.568 -1.188 1.00 47.22 105 GLU A O 1
ATOM 813 N N . ALA A 1 106 ? -6.081 15.733 -1.970 1.00 48.06 106 ALA A N 1
ATOM 814 C CA . ALA A 1 106 ? -4.762 16.133 -1.521 1.00 48.06 106 ALA A CA 1
ATOM 815 C C . ALA A 1 106 ? -4.365 17.348 -2.364 1.00 48.06 106 ALA A C 1
ATOM 817 O O . ALA A 1 106 ? -4.289 17.254 -3.589 1.00 48.06 106 ALA A O 1
ATOM 818 N N . SER A 1 107 ? -4.171 18.498 -1.718 1.00 41.22 107 SER A N 1
ATOM 819 C CA . SER A 1 107 ? -3.673 19.713 -2.354 1.00 41.22 107 SER A CA 1
ATOM 820 C C . SER A 1 107 ? -2.358 19.402 -3.069 1.00 41.22 107 SER A C 1
ATOM 822 O O . SE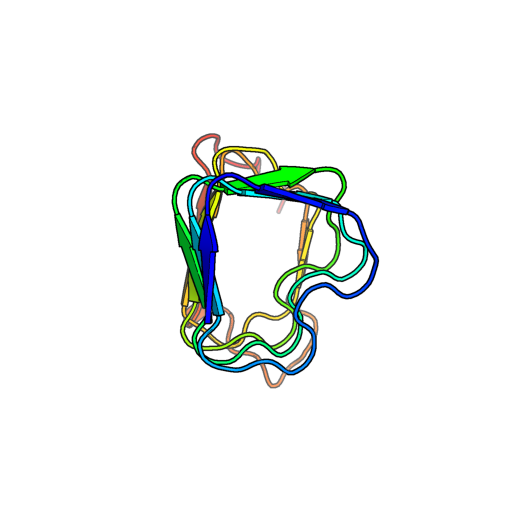R A 1 107 ? -1.301 19.349 -2.442 1.00 41.22 107 SER A O 1
ATOM 824 N N . ALA A 1 108 ? -2.428 19.171 -4.379 1.00 38.47 108 ALA A N 1
ATOM 825 C CA . ALA A 1 108 ? -1.266 19.011 -5.231 1.00 38.47 108 ALA A CA 1
ATOM 826 C C . ALA A 1 108 ? -0.523 20.352 -5.273 1.00 38.47 108 ALA A C 1
ATOM 828 O O . ALA A 1 108 ? -0.927 21.277 -5.979 1.00 38.47 108 ALA A O 1
ATOM 829 N N . ASN A 1 109 ? 0.543 20.481 -4.485 1.00 32.22 109 ASN A N 1
ATOM 830 C CA . ASN A 1 109 ? 1.527 21.530 -4.705 1.00 32.22 109 ASN A CA 1
ATOM 831 C C . ASN A 1 109 ? 2.404 21.090 -5.882 1.00 32.22 109 ASN A C 1
ATOM 833 O O . ASN A 1 109 ? 3.212 20.173 -5.745 1.00 32.22 109 ASN A O 1
ATOM 837 N N . VAL A 1 110 ? 2.167 21.729 -7.031 1.00 35.81 110 VAL A N 1
ATOM 838 C CA . VAL A 1 110 ? 3.029 21.723 -8.225 1.00 35.81 110 VAL A CA 1
ATOM 839 C C . VAL A 1 110 ? 4.272 22.568 -7.969 1.00 35.81 110 VAL A C 1
ATOM 841 O O . VAL A 1 110 ? 4.124 23.629 -7.318 1.00 35.81 110 VAL A O 1
#

Nearest PDB structures (foldseek):
  4xkw-assembly1_A  TM=3.881E-01  e=3.231E+00  Enterobacteria phage HK620
  4xla-assembly1_A  TM=4.015E-01  e=4.763E+00  Enterobacteria phage HK620
  6g0x-assembly1_A  TM=3.309E-01  e=6.642E+00  Enterobacteria phage HK620
  4xqf-assembly1_A  TM=2.231E-01  e=5.625E+00  Enterobacteria phage HK620

InterPro domains:
  IPR011050 Pectin lyase fold/virulence factor [SSF51126] (2-74)
  IPR022208 Protein of unknown function DUF3737 [PF12541] (2-101)

Foldseek 3Di:
DEDECEEEEDEAAQPLHEQYEYENYEYEYEQYAENYEQYHYYAYEYDPYEQYQHQYYAYHHDYAAEAAEHEQHQAYEYEYQYYNYYYDPDPVHDPVRYHYYHVDPDPDDD